Protein AF-A0A1D6Q4I0-F1 (afdb_monomer)

Foldseek 3Di:
DVVVCVVLVHDFPPKDWDFDAADDVVRTDIDIDTDRDPSSVPPDPDDDDDDDDD

Solvent-accessible surface area (backbone atoms only — not comparable to full-atom values): 3784 Å² total; per-residue (Å²): 110,70,69,61,26,61,74,51,72,37,74,75,52,82,71,42,80,44,80,74,46,77,78,51,92,101,36,68,46,66,48,80,46,62,64,81,48,73,71,62,63,75,80,68,95,73,87,83,92,78,83,92,83,132

Structure (mmCIF, N/CA/C/O backbone):
data_AF-A0A1D6Q4I0-F1
#
_entry.id   AF-A0A1D6Q4I0-F1
#
loop_
_atom_site.group_PDB
_atom_site.id
_atom_site.type_symbol
_atom_site.label_atom_id
_atom_site.label_alt_id
_atom_site.label_comp_id
_atom_site.label_asym_id
_atom_site.label_entity_id
_atom_site.label_seq_id
_atom_site.pdbx_PDB_ins_code
_atom_site.Cartn_x
_atom_site.Cartn_y
_atom_site.Cartn_z
_atom_site.occupancy
_atom_site.B_iso_or_equiv
_atom_site.auth_seq_id
_atom_site.auth_comp_id
_atom_site.auth_asym_id
_atom_site.auth_atom_id
_atom_site.pdbx_PDB_model_num
ATOM 1 N N . MET A 1 1 ? -1.314 -3.361 3.331 1.00 83.94 1 MET A N 1
ATOM 2 C CA . MET A 1 1 ? -2.596 -2.850 3.869 1.00 83.94 1 MET A CA 1
ATOM 3 C C . MET A 1 1 ? -2.762 -3.195 5.349 1.00 83.94 1 MET A C 1
ATOM 5 O O . MET A 1 1 ? -2.927 -2.268 6.125 1.00 83.94 1 MET A O 1
ATOM 9 N N . GLN A 1 2 ? -2.651 -4.469 5.763 1.00 89.75 2 GLN A N 1
ATOM 10 C CA . GLN A 1 2 ? -2.825 -4.880 7.170 1.00 89.75 2 GLN A CA 1
ATOM 11 C C . GLN A 1 2 ? -1.968 -4.090 8.170 1.00 89.75 2 GLN A C 1
ATOM 13 O O . GLN A 1 2 ? -2.487 -3.619 9.171 1.00 89.75 2 GLN A O 1
ATOM 18 N N . GLU A 1 3 ? -0.680 -3.890 7.884 1.00 92.69 3 GLU A N 1
ATOM 19 C CA . GLU A 1 3 ? 0.212 -3.148 8.787 1.00 92.69 3 GLU A CA 1
ATOM 20 C C . GLU A 1 3 ? -0.231 -1.690 8.996 1.00 92.69 3 GLU A C 1
ATOM 22 O O . GLU A 1 3 ? -0.186 -1.187 10.114 1.00 92.69 3 GLU A O 1
ATOM 27 N N . ALA A 1 4 ? -0.713 -1.025 7.940 1.00 90.25 4 ALA A N 1
ATOM 28 C CA . ALA A 1 4 ? -1.240 0.335 8.038 1.00 90.25 4 ALA A CA 1
ATOM 29 C C . ALA A 1 4 ? -2.511 0.377 8.898 1.00 90.25 4 ALA A C 1
ATOM 31 O O . ALA A 1 4 ? -2.622 1.227 9.772 1.00 90.25 4 ALA A O 1
ATOM 32 N N . GLN A 1 5 ? -3.425 -0.581 8.712 1.00 93.31 5 GLN A N 1
ATOM 33 C CA . GLN A 1 5 ? -4.636 -0.703 9.535 1.00 93.31 5 GLN A CA 1
ATOM 34 C C . GLN A 1 5 ? -4.309 -0.977 11.007 1.00 93.31 5 GLN A C 1
ATOM 36 O O . GLN A 1 5 ? -4.898 -0.366 11.891 1.00 93.31 5 GLN A O 1
ATOM 41 N N . ASN A 1 6 ? -3.323 -1.840 11.275 1.00 92.25 6 ASN A N 1
ATOM 42 C CA . ASN A 1 6 ? -2.868 -2.130 12.634 1.00 92.25 6 ASN A CA 1
ATOM 43 C C . ASN A 1 6 ? -2.281 -0.881 13.305 1.00 92.25 6 ASN A C 1
ATOM 45 O O . ASN A 1 6 ? -2.602 -0.602 14.453 1.00 92.25 6 ASN A O 1
ATOM 49 N N . LYS A 1 7 ? -1.455 -0.107 12.586 1.00 90.44 7 LYS A N 1
ATOM 50 C CA . LYS A 1 7 ? -0.880 1.150 13.095 1.00 90.44 7 LYS A CA 1
ATOM 51 C C . LYS A 1 7 ? -1.946 2.213 13.360 1.00 90.44 7 LYS A C 1
ATOM 53 O O . LYS A 1 7 ? -1.850 2.928 14.347 1.00 90.44 7 LYS A O 1
ATOM 58 N N . LEU A 1 8 ? -2.963 2.290 12.504 1.00 89.94 8 LEU A N 1
ATOM 59 C CA . LEU A 1 8 ? -4.106 3.190 12.677 1.00 89.94 8 LEU A CA 1
ATOM 60 C C . LEU A 1 8 ? -5.110 2.700 13.729 1.00 89.94 8 LEU A C 1
ATOM 62 O O . LEU A 1 8 ? -6.001 3.458 14.102 1.00 89.94 8 LEU A O 1
ATOM 66 N N . SER A 1 9 ? -4.995 1.444 14.176 1.00 92.06 9 SER A N 1
ATOM 67 C CA . SER A 1 9 ? -6.002 0.755 14.995 1.00 92.06 9 SER A CA 1
ATOM 68 C C . SER A 1 9 ? -7.422 0.874 14.421 1.00 92.06 9 SER A C 1
ATOM 70 O O . SER A 1 9 ? -8.401 0.947 15.159 1.00 92.06 9 SER A O 1
ATOM 72 N N . ALA A 1 10 ? -7.533 0.914 13.091 1.00 92.00 10 ALA A N 1
ATOM 73 C CA . ALA A 1 10 ? -8.780 1.148 12.377 1.00 92.00 10 ALA A CA 1
ATOM 74 C C . ALA A 1 10 ? -8.764 0.493 10.991 1.00 92.00 10 ALA A C 1
ATOM 76 O O . ALA A 1 10 ? -7.711 0.268 10.386 1.00 92.00 10 ALA A O 1
ATOM 77 N N . THR A 1 11 ? -9.953 0.203 10.468 1.00 93.06 11 THR A N 1
ATOM 78 C CA . THR A 1 11 ? -10.123 -0.343 9.119 1.00 93.06 11 THR A CA 1
ATOM 79 C C . THR A 1 11 ? -10.026 0.771 8.080 1.00 93.06 11 THR A C 1
ATOM 81 O O . THR A 1 11 ? -10.714 1.782 8.182 1.00 93.06 11 THR A O 1
ATOM 84 N N . ILE A 1 12 ? -9.206 0.576 7.044 1.00 93.50 12 ILE A N 1
ATOM 85 C CA . ILE A 1 12 ? -9.113 1.502 5.910 1.00 93.50 12 ILE A CA 1
ATOM 86 C C . ILE A 1 12 ? -10.214 1.141 4.908 1.00 93.50 12 ILE A C 1
ATOM 88 O O . ILE A 1 12 ? -10.118 0.134 4.205 1.00 93.50 12 ILE 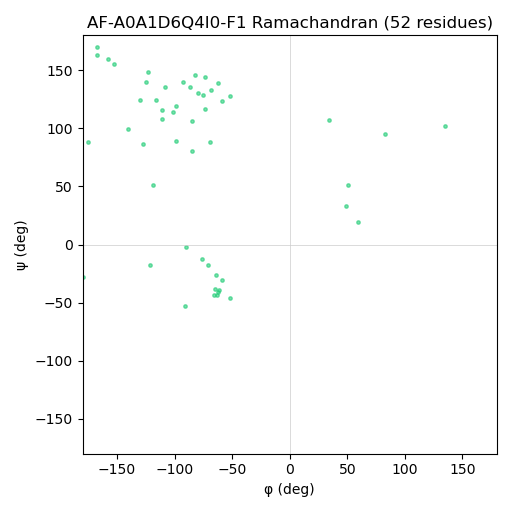A O 1
ATOM 92 N N . ALA A 1 13 ? -11.258 1.965 4.840 1.00 93.50 13 ALA A N 1
ATOM 93 C CA . ALA A 1 13 ? -12.331 1.817 3.863 1.00 93.50 13 ALA A CA 1
ATOM 94 C C . ALA A 1 13 ? -11.950 2.438 2.509 1.00 93.50 13 ALA A C 1
ATOM 96 O O . ALA A 1 13 ? -11.267 3.461 2.455 1.00 93.50 13 ALA A O 1
ATOM 97 N N . GLU A 1 14 ? -12.423 1.820 1.422 1.00 93.69 14 GLU A N 1
ATOM 98 C CA . GLU A 1 14 ? -12.262 2.307 0.041 1.00 93.69 14 GLU A CA 1
ATOM 99 C C . GLU A 1 14 ? -10.806 2.680 -0.346 1.00 93.69 14 GLU A C 1
ATOM 101 O O . GLU A 1 14 ? -10.561 3.784 -0.838 1.00 93.69 14 GLU A O 1
ATOM 106 N N . PRO A 1 15 ? -9.807 1.800 -0.120 1.00 94.81 15 PRO A N 1
ATOM 107 C CA . PRO A 1 15 ? -8.415 2.107 -0.437 1.00 94.81 15 PRO A CA 1
ATOM 108 C C . PRO A 1 15 ? -8.182 2.199 -1.950 1.00 94.81 15 PRO A C 1
ATOM 110 O O . PRO A 1 15 ? -8.546 1.293 -2.701 1.00 94.81 15 PRO A O 1
ATOM 113 N N . ILE A 1 16 ? -7.482 3.247 -2.386 1.00 96.44 16 ILE A N 1
ATOM 114 C CA . ILE A 1 16 ? -7.073 3.451 -3.779 1.00 96.44 16 ILE A CA 1
ATOM 115 C C . ILE A 1 16 ? -5.546 3.418 -3.863 1.00 96.44 16 ILE A C 1
ATOM 117 O O . ILE A 1 16 ? -4.855 4.183 -3.189 1.00 96.44 16 ILE A O 1
ATOM 121 N N . PHE A 1 17 ? -5.009 2.535 -4.709 1.00 95.56 17 PHE A N 1
ATOM 122 C CA . PHE A 1 17 ? -3.576 2.453 -4.984 1.00 95.56 17 PHE A CA 1
ATOM 123 C C . PHE A 1 17 ? -3.233 3.186 -6.280 1.00 95.56 17 PHE A C 1
ATOM 125 O O . PHE A 1 17 ? -3.666 2.798 -7.363 1.00 95.56 17 PHE A O 1
ATOM 132 N N . HIS A 1 18 ? -2.388 4.204 -6.177 1.00 97.00 18 HIS A N 1
ATOM 133 C CA . HIS A 1 18 ? -1.830 4.916 -7.318 1.00 97.00 18 HIS A CA 1
ATOM 134 C C . HIS A 1 18 ? -0.402 4.435 -7.556 1.00 97.00 18 HIS A C 1
ATOM 136 O O . HIS A 1 18 ? 0.478 4.671 -6.730 1.00 97.00 18 HIS A O 1
ATOM 142 N N . ARG A 1 19 ? -0.137 3.768 -8.682 1.00 96.38 19 ARG A N 1
ATOM 143 C CA . ARG A 1 19 ? 1.239 3.453 -9.091 1.00 96.38 19 ARG A CA 1
ATOM 144 C C . ARG A 1 19 ? 1.912 4.730 -9.587 1.00 96.38 19 ARG A C 1
ATOM 146 O O . ARG A 1 19 ? 1.481 5.285 -10.590 1.00 96.38 19 ARG A O 1
ATOM 153 N N .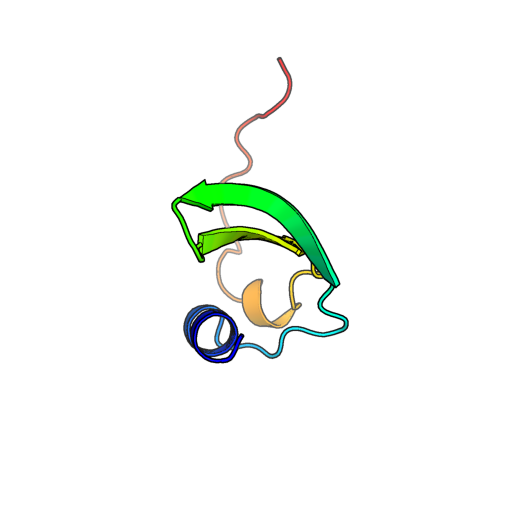 VAL A 1 20 ? 2.961 5.181 -8.904 1.00 97.88 20 VAL A N 1
ATOM 154 C CA . VAL A 1 20 ? 3.612 6.467 -9.205 1.00 97.88 20 VAL A CA 1
ATOM 155 C C . VAL A 1 20 ? 4.737 6.286 -10.216 1.00 97.88 20 VAL A C 1
ATOM 157 O O . VAL A 1 20 ? 4.785 6.979 -11.227 1.00 97.88 20 VAL A O 1
ATOM 160 N N . ARG A 1 21 ? 5.663 5.362 -9.940 1.00 97.69 21 ARG A N 1
ATOM 161 C CA . ARG A 1 21 ? 6.856 5.121 -10.766 1.00 97.69 21 ARG A CA 1
ATOM 162 C C . ARG A 1 21 ? 7.553 3.821 -10.390 1.00 97.69 21 ARG A C 1
ATOM 164 O O . ARG A 1 21 ? 7.370 3.323 -9.280 1.00 97.69 21 ARG A O 1
ATOM 171 N N . ASP A 1 22 ? 8.410 3.327 -11.273 1.00 98.12 22 ASP A N 1
ATOM 172 C CA . ASP A 1 22 ? 9.439 2.353 -10.908 1.00 98.12 22 ASP A CA 1
ATOM 173 C C . ASP A 1 22 ? 10.560 3.038 -10.114 1.00 98.12 22 ASP A C 1
ATOM 175 O O . ASP A 1 22 ? 10.891 4.200 -10.355 1.00 98.12 22 ASP A O 1
ATOM 179 N N . VAL A 1 23 ? 11.124 2.333 -9.133 1.00 97.50 23 VAL A N 1
ATOM 180 C CA . VAL A 1 23 ? 12.215 2.845 -8.278 1.00 97.50 23 VAL A CA 1
ATOM 181 C C . VAL A 1 23 ? 13.473 1.981 -8.337 1.00 97.50 23 VAL A C 1
ATOM 183 O O . VAL A 1 23 ? 14.543 2.435 -7.949 1.00 97.50 23 VAL A O 1
ATOM 186 N N . ALA A 1 24 ? 13.347 0.741 -8.811 1.00 97.56 24 ALA A N 1
ATOM 187 C CA . ALA A 1 24 ? 14.430 -0.201 -9.082 1.00 97.56 24 ALA A CA 1
ATOM 188 C C . ALA A 1 24 ? 13.866 -1.386 -9.898 1.00 97.56 24 ALA A C 1
ATOM 190 O O . ALA A 1 24 ? 12.643 -1.516 -10.006 1.00 97.56 24 ALA A O 1
ATOM 191 N N . PRO A 1 25 ? 14.706 -2.281 -10.451 1.00 98.00 25 PRO A N 1
ATOM 192 C CA . PRO A 1 25 ? 14.222 -3.504 -11.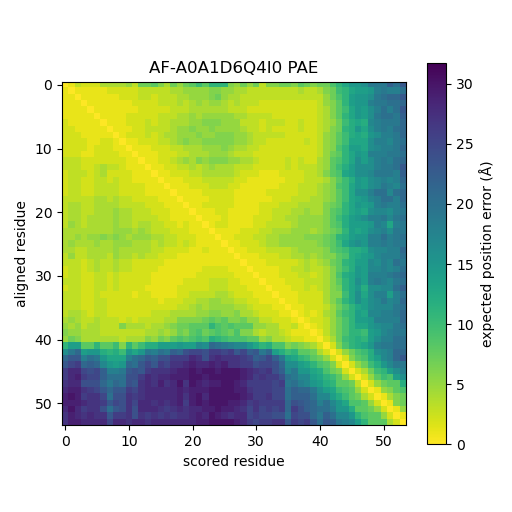088 1.00 98.00 25 PRO A CA 1
ATOM 193 C C . PRO A 1 25 ? 13.278 -4.280 -10.161 1.00 98.00 25 PRO A C 1
ATOM 195 O O . PRO A 1 25 ? 13.616 -4.547 -9.006 1.00 98.00 25 PRO A O 1
ATOM 198 N N . ASN A 1 26 ? 12.086 -4.616 -10.662 1.00 96.50 26 ASN A N 1
ATOM 199 C CA . ASN A 1 26 ? 11.018 -5.301 -9.921 1.00 96.50 26 ASN A CA 1
ATOM 200 C C . ASN A 1 26 ? 10.513 -4.559 -8.666 1.00 96.50 26 ASN A C 1
ATOM 202 O O . ASN A 1 26 ? 9.902 -5.172 -7.791 1.00 96.50 26 ASN A O 1
ATOM 206 N N . LYS A 1 27 ? 10.757 -3.247 -8.554 1.00 96.81 27 LYS A N 1
ATOM 207 C CA . LYS A 1 27 ? 10.279 -2.412 -7.445 1.00 96.81 27 LYS A CA 1
ATOM 208 C C . LYS A 1 27 ? 9.606 -1.157 -7.984 1.00 96.81 27 LYS A C 1
ATOM 210 O O . LYS A 1 27 ? 10.230 -0.359 -8.680 1.00 96.81 27 LYS A O 1
ATOM 215 N N . ALA A 1 28 ? 8.361 -0.940 -7.577 1.00 97.56 28 ALA A N 1
ATOM 216 C CA . ALA A 1 28 ? 7.604 0.264 -7.895 1.00 97.56 28 ALA A CA 1
ATOM 217 C C . ALA A 1 28 ? 7.121 0.963 -6.621 1.00 97.56 28 ALA A C 1
ATOM 219 O O . ALA A 1 28 ? 6.854 0.328 -5.602 1.00 97.56 28 ALA A O 1
ATOM 220 N N . MET A 1 29 ? 7.023 2.287 -6.694 1.00 97.88 29 MET A N 1
ATOM 221 C CA . MET A 1 29 ? 6.408 3.122 -5.672 1.00 97.88 29 MET A CA 1
ATOM 222 C C . MET A 1 29 ? 4.907 3.222 -5.934 1.00 97.88 29 MET A C 1
ATOM 224 O O . MET A 1 29 ? 4.475 3.500 -7.057 1.00 97.88 29 MET A O 1
ATOM 228 N N . PHE A 1 30 ? 4.129 3.075 -4.866 1.00 97.25 30 PHE A N 1
ATOM 229 C CA . PHE A 1 30 ? 2.689 3.285 -4.869 1.00 97.25 30 PHE A CA 1
ATOM 230 C C . PHE A 1 30 ? 2.312 4.303 -3.794 1.00 97.25 30 PHE A C 1
ATOM 232 O O . PHE A 1 30 ? 2.843 4.249 -2.686 1.00 97.25 30 PHE A O 1
ATOM 239 N N . CYS A 1 31 ? 1.374 5.190 -4.108 1.00 96.81 31 CYS A N 1
ATOM 240 C CA . CYS A 1 31 ? 0.650 5.973 -3.113 1.00 96.81 31 CYS A CA 1
ATOM 241 C C . CYS A 1 31 ? -0.641 5.240 -2.745 1.00 96.81 31 CYS A C 1
ATOM 243 O O . CYS A 1 31 ? -1.312 4.687 -3.616 1.00 96.81 31 CYS A O 1
ATOM 245 N N . LEU A 1 32 ? -0.987 5.253 -1.459 1.00 94.38 32 LEU A N 1
ATOM 246 C CA . LEU A 1 32 ? -2.246 4.730 -0.943 1.00 94.38 32 LEU A CA 1
ATOM 247 C C . LEU A 1 32 ? -3.098 5.906 -0.467 1.00 94.38 32 LEU A C 1
ATOM 249 O O . LEU A 1 32 ? -2.722 6.591 0.481 1.00 94.38 32 LEU A O 1
ATOM 253 N N . SER A 1 33 ? -4.235 6.116 -1.118 1.00 95.31 33 SER A N 1
ATOM 254 C CA . SER A 1 33 ? -5.213 7.142 -0.760 1.00 95.31 33 SER A CA 1
ATOM 255 C C . SER A 1 33 ? -6.446 6.485 -0.152 1.00 95.31 33 SER A C 1
ATOM 257 O O . SER A 1 33 ? -6.924 5.467 -0.649 1.00 95.31 33 SER A O 1
ATOM 259 N N . PHE A 1 34 ? -6.945 7.051 0.942 1.00 94.00 34 PHE A N 1
ATOM 260 C CA . PHE A 1 34 ? -8.132 6.577 1.646 1.00 94.00 34 PHE A CA 1
ATOM 261 C C . PHE A 1 34 ? -8.730 7.709 2.482 1.00 94.00 34 PHE A C 1
ATOM 263 O O . PHE A 1 34 ? -8.046 8.683 2.803 1.00 94.00 34 PHE A O 1
ATOM 270 N N . LYS A 1 35 ? -10.007 7.579 2.846 1.00 92.12 35 LYS A N 1
ATOM 271 C CA . LYS A 1 35 ? -10.623 8.463 3.842 1.00 92.12 35 LYS A CA 1
ATOM 272 C C . LYS A 1 35 ? -10.123 8.054 5.223 1.00 92.12 35 LYS A C 1
ATOM 274 O O . LYS A 1 35 ? -10.208 6.878 5.569 1.00 92.12 35 LYS A O 1
ATOM 279 N N . LEU A 1 36 ? -9.617 9.009 6.001 1.00 89.75 36 LEU A N 1
ATOM 280 C CA . LEU A 1 36 ? -9.166 8.745 7.366 1.00 89.75 36 LEU A CA 1
ATOM 281 C C . LEU A 1 36 ? -10.339 8.185 8.201 1.00 89.75 36 LEU A C 1
ATOM 283 O O . LEU A 1 36 ? -11.380 8.846 8.267 1.00 89.75 36 LEU A O 1
ATOM 287 N N . PRO A 1 37 ? -10.204 6.998 8.821 1.00 90.31 37 PRO A N 1
ATOM 288 C CA . PRO A 1 37 ? -11.250 6.445 9.676 1.00 90.31 37 PRO A CA 1
ATOM 289 C C . PRO A 1 37 ? -11.513 7.349 10.886 1.00 90.31 37 PRO A C 1
ATOM 291 O O . PRO A 1 37 ? -10.574 7.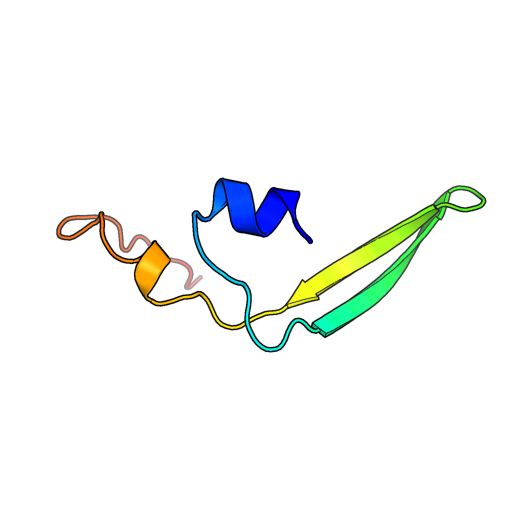871 11.490 1.00 90.31 37 PRO A O 1
ATOM 29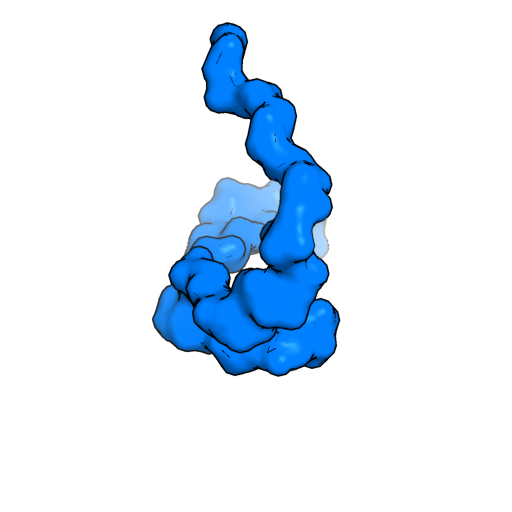4 N N . MET A 1 38 ? -12.781 7.532 11.266 1.00 87.62 38 MET A N 1
ATOM 295 C CA . MET A 1 38 ? -13.145 8.393 12.403 1.00 87.62 38 MET A CA 1
ATOM 296 C C . MET A 1 38 ? -12.598 7.858 13.733 1.00 87.62 38 MET A C 1
ATOM 298 O O . MET A 1 38 ? -12.360 8.623 14.663 1.00 87.62 38 MET A O 1
ATOM 302 N N . GLU A 1 39 ? -12.372 6.548 13.827 1.00 86.06 39 GLU A N 1
ATOM 303 C CA . GLU A 1 39 ? -11.742 5.878 14.962 1.00 86.06 39 GLU A CA 1
ATOM 304 C C . GLU A 1 39 ? -10.336 6.418 15.237 1.00 86.06 39 GLU A C 1
ATOM 306 O O . GLU A 1 39 ? -9.941 6.489 16.398 1.00 86.06 39 GLU A O 1
ATOM 311 N N . CYS A 1 40 ? -9.621 6.871 14.200 1.00 85.25 40 CYS A N 1
ATOM 312 C CA . CYS A 1 40 ? -8.291 7.463 14.330 1.00 85.25 40 CYS A CA 1
ATOM 313 C C . CYS A 1 40 ? -8.304 8.857 14.977 1.00 85.25 40 CYS A C 1
ATOM 315 O O . CYS A 1 40 ? -7.258 9.321 15.411 1.00 85.25 40 CYS A O 1
ATOM 317 N N . LEU A 1 41 ? -9.455 9.538 15.033 1.00 81.25 41 LEU A N 1
ATOM 318 C CA . LEU A 1 41 ? -9.576 10.905 15.563 1.00 81.25 41 LEU A CA 1
ATOM 319 C C . LEU A 1 41 ? -9.866 10.946 17.074 1.00 81.25 41 LEU A C 1
ATOM 321 O O . LEU A 1 41 ? -9.968 12.021 17.663 1.00 81.25 41 LEU A O 1
ATOM 325 N N . LYS A 1 42 ? -10.020 9.787 17.724 1.00 69.44 42 LYS A N 1
ATOM 326 C CA . LYS A 1 42 ? -10.316 9.683 19.159 1.00 69.44 42 LYS A CA 1
ATOM 327 C C . LYS A 1 42 ? -9.010 9.757 19.960 1.00 69.44 42 LYS A C 1
ATOM 329 O O . LYS A 1 42 ? -8.475 8.726 20.351 1.00 69.44 42 LYS A O 1
ATOM 334 N N . GLY A 1 43 ? -8.486 10.965 20.175 1.00 60.34 43 GLY A N 1
ATOM 335 C CA . GLY A 1 43 ? -7.261 11.149 20.966 1.00 60.34 43 GLY A CA 1
ATOM 336 C C . GLY A 1 43 ? -6.763 12.585 21.143 1.00 60.34 43 GLY A C 1
ATOM 337 O O . GLY A 1 43 ? -6.189 12.866 22.185 1.00 60.34 43 GLY A O 1
ATOM 338 N N . ASP A 1 44 ? -7.043 13.495 20.204 1.00 58.16 44 ASP A N 1
ATOM 339 C CA . ASP A 1 44 ? -6.512 14.872 20.230 1.00 58.16 44 ASP A CA 1
ATOM 340 C C . ASP A 1 44 ? -7.620 15.931 20.320 1.00 58.16 44 ASP A C 1
ATOM 342 O O . ASP A 1 44 ? -7.666 16.908 19.568 1.00 58.16 44 ASP A O 1
ATOM 346 N N . SER A 1 45 ? -8.537 15.779 21.278 1.00 55.91 45 SER A N 1
ATOM 347 C CA . SER A 1 45 ? -9.160 16.977 21.838 1.00 55.91 45 SER A CA 1
ATOM 348 C C . SER A 1 45 ? -8.086 17.704 22.643 1.00 55.91 45 SER A C 1
ATOM 350 O O . SER A 1 45 ? -7.937 17.419 23.825 1.00 55.91 45 SER A O 1
ATOM 352 N N . GLU A 1 46 ? -7.344 18.571 21.941 1.00 53.69 46 GLU A N 1
ATOM 353 C CA . GLU A 1 46 ? -6.565 19.741 22.382 1.00 53.69 46 GLU A CA 1
ATOM 354 C C . GLU A 1 46 ? -5.157 19.813 21.746 1.00 53.69 46 GLU A C 1
ATOM 356 O O . GLU A 1 46 ? -4.196 19.228 22.231 1.00 53.69 46 GLU A O 1
ATOM 361 N N . ASN A 1 47 ? -5.045 20.685 20.731 1.00 52.84 47 ASN A N 1
ATOM 362 C CA . ASN A 1 47 ? -3.822 21.312 20.197 1.00 52.84 47 ASN A CA 1
ATOM 363 C C . ASN A 1 47 ? -2.976 20.511 19.191 1.00 52.84 47 ASN A C 1
ATOM 365 O O . ASN A 1 47 ? -2.035 19.840 19.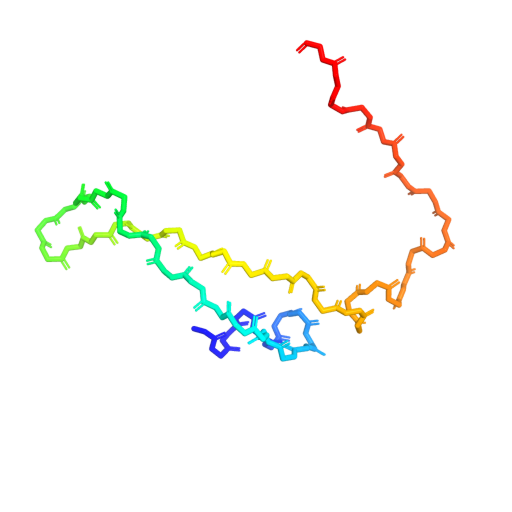586 1.00 52.84 47 ASN A O 1
ATOM 369 N N . HIS A 1 48 ? -3.194 20.734 17.886 1.00 53.31 48 HIS A N 1
ATOM 370 C CA . HIS A 1 48 ? -2.166 21.305 16.990 1.00 53.31 48 HIS A CA 1
ATOM 371 C C . HIS A 1 48 ? -2.752 21.545 15.584 1.00 53.31 48 HIS A C 1
ATOM 373 O O . HIS A 1 48 ? -2.681 20.696 14.699 1.00 53.31 48 HIS A O 1
ATOM 379 N N . ILE A 1 49 ? -3.344 22.723 15.364 1.00 57.25 49 ILE A N 1
ATOM 380 C CA . ILE A 1 49 ? -3.500 23.261 14.008 1.00 57.25 49 ILE A CA 1
ATOM 381 C C . ILE A 1 49 ? -2.363 24.270 13.830 1.00 57.25 49 ILE A C 1
ATOM 383 O O . ILE A 1 49 ? -2.534 25.443 14.142 1.00 57.25 49 ILE A O 1
ATOM 387 N N . GLU A 1 50 ? -1.194 23.831 13.360 1.00 50.75 50 GLU A N 1
ATOM 388 C CA . GLU A 1 50 ? -0.202 24.752 12.794 1.00 50.75 50 GLU A CA 1
ATOM 389 C C . GLU A 1 50 ? -0.074 24.534 11.285 1.00 50.75 50 GLU A C 1
ATOM 391 O O . GLU A 1 50 ? 0.431 23.528 10.798 1.00 50.75 50 GLU A O 1
ATOM 396 N N . SER A 1 51 ? -0.601 25.530 10.569 1.00 54.50 51 SER A N 1
ATOM 397 C CA . SER A 1 51 ? -0.163 26.063 9.279 1.00 54.50 51 SER A CA 1
ATOM 398 C C . SER A 1 51 ? 0.451 25.111 8.250 1.00 54.50 51 SER A C 1
ATOM 400 O O . SER A 1 51 ? 1.653 24.867 8.251 1.00 54.50 51 SER A O 1
ATOM 402 N N . VAL A 1 52 ? -0.320 24.830 7.196 1.00 44.34 52 VAL A N 1
ATOM 403 C CA . VAL A 1 52 ? 0.214 24.884 5.825 1.00 44.34 52 VAL A CA 1
ATOM 404 C C . VAL A 1 52 ? -0.698 25.775 4.985 1.00 44.34 52 VAL A C 1
ATOM 406 O O . VAL A 1 52 ? -1.641 25.334 4.337 1.00 44.34 52 VAL A O 1
ATOM 409 N N . ALA A 1 53 ? -0.404 27.070 5.036 1.00 42.72 53 ALA A N 1
ATOM 410 C CA . ALA A 1 53 ? -0.659 28.005 3.954 1.00 42.72 53 ALA A CA 1
ATOM 411 C C . ALA A 1 53 ? 0.543 28.952 3.906 1.00 42.72 53 ALA A C 1
ATOM 413 O O . ALA A 1 53 ? 0.657 29.871 4.720 1.00 42.72 53 ALA A O 1
ATOM 414 N N . LYS A 1 54 ? 1.470 28.689 2.987 1.00 37.25 54 LYS A N 1
ATOM 415 C CA . LYS A 1 54 ? 2.375 2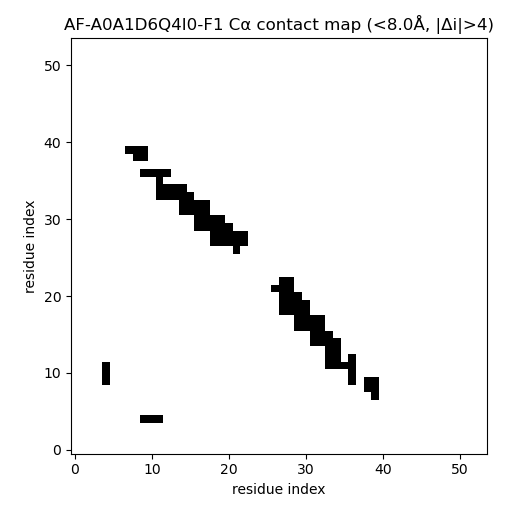9.708 2.472 1.00 37.25 54 LYS A CA 1
ATOM 416 C C . LYS A 1 54 ? 2.715 29.400 1.026 1.00 37.25 54 LYS A C 1
ATOM 418 O O . LYS A 1 54 ? 2.978 28.211 0.745 1.00 37.25 54 LYS A O 1
#

Mean predicted aligned error: 9.03 Å

Nearest PDB structures (foldseek):
  1al2-assembly1_4  TM=3.661E-01  e=7.697E+00  Human poliovirus 1 Mahoney
  4rnd-assembly1_C  TM=2.357E-01  e=4.420E+00  Saccharomyces cerevisiae S288C
  1vbb-assembly1_4  TM=2.480E-01  e=7.697E+00  Poliovirus 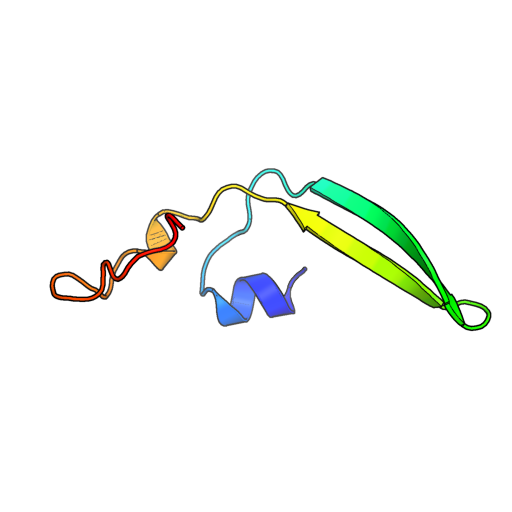type 3 (strains P3/LEON/37 AND P3/LEON 12A[1]B)

Organism: Zea mays (NCBI:txid4577)

Secondary structure (DSSP, 8-state):
-HHHHHHHTS---S-EEEEEEEEETTEEEEEEE-PPPGGGGTT-SS--------

Radius of gyration: 15.26 Å; Cα contacts (8 Å, |Δi|>4): 50; chains: 1; bounding box: 28×35×34 Å

pLDDT: mean 83.64, std 17.99, range [37.25, 98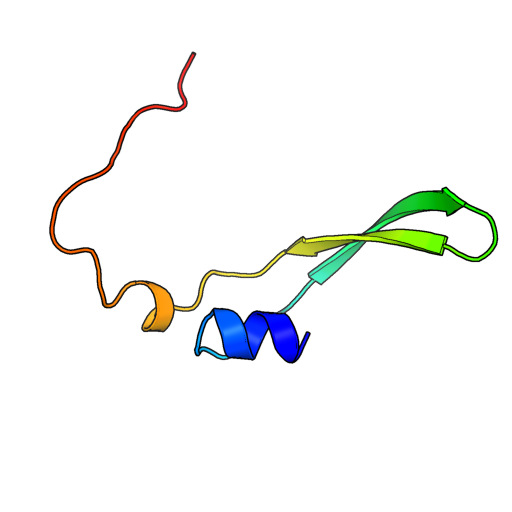.12]

Sequence (54 aa):
MQEAQNKLSATIAEPIFHRVRDVAPNKAMFCLSFKLPMECLKGDSENHIESVAK